Protein AF-A0A4R9C3B0-F1 (afdb_monomer)

Radius of gyration: 26.86 Å; Cα contacts (8 Å, |Δi|>4): 102; chains: 1; bounding box: 70×29×75 Å

Foldseek 3Di:
DPQVLVVLVVVLVVLVVVLVVLVVVLVVADDAAWDWDDDPNDIWIWGWHQDPVVRDIDTHTQDPVRVVNNVRRVVSVVSVVSNVVSVVVSVVSVVVSVVSVPPPPPPDDPVVVVVDDDPDPPVVVVVVVCVVPVVPDDPDDDPPPDDDD

Structure (mmCIF, N/CA/C/O backbone):
data_AF-A0A4R9C3B0-F1
#
_entry.id   AF-A0A4R9C3B0-F1
#
loop_
_atom_site.group_PDB
_atom_site.id
_atom_site.type_symbol
_atom_site.label_atom_id
_atom_site.label_alt_id
_atom_site.label_comp_id
_atom_site.label_asym_id
_atom_site.label_entity_id
_atom_site.label_seq_id
_atom_site.pdbx_PDB_ins_code
_atom_site.Cartn_x
_atom_site.Cartn_y
_atom_site.Cartn_z
_atom_site.occupancy
_atom_site.B_iso_or_equiv
_atom_site.auth_seq_id
_atom_site.auth_comp_id
_atom_site.auth_asym_id
_atom_site.auth_atom_id
_atom_site.pdbx_PDB_model_num
ATOM 1 N N . MET A 1 1 ? 8.653 11.497 -32.006 1.00 42.19 1 MET A N 1
ATOM 2 C CA . MET A 1 1 ? 8.207 10.508 -31.001 1.00 42.19 1 MET A CA 1
ATOM 3 C C . MET A 1 1 ? 8.947 10.805 -29.709 1.00 42.19 1 MET A C 1
ATOM 5 O O . MET A 1 1 ? 10.157 10.621 -29.687 1.00 42.19 1 MET A O 1
ATOM 9 N N . ASN A 1 2 ? 8.269 11.320 -28.677 1.00 49.72 2 ASN A N 1
ATOM 10 C CA . ASN A 1 2 ? 8.872 11.421 -27.343 1.00 49.72 2 ASN A CA 1
ATOM 11 C C . ASN A 1 2 ? 9.352 10.026 -26.942 1.00 49.72 2 ASN A C 1
ATOM 13 O O . ASN A 1 2 ? 8.589 9.064 -27.023 1.00 49.72 2 ASN A O 1
ATOM 17 N N . ASN A 1 3 ? 10.640 9.914 -26.627 1.00 77.19 3 ASN A N 1
ATOM 18 C CA . ASN A 1 3 ? 11.312 8.640 -26.434 1.00 77.19 3 ASN A CA 1
ATOM 19 C C . ASN A 1 3 ? 10.613 7.883 -25.291 1.00 77.19 3 ASN A C 1
ATOM 21 O O . ASN A 1 3 ? 10.537 8.398 -24.178 1.00 77.19 3 ASN A O 1
ATOM 25 N N . ILE A 1 4 ? 10.088 6.682 -25.554 1.00 80.75 4 ILE A N 1
ATOM 26 C CA . ILE A 1 4 ? 9.403 5.832 -24.557 1.00 80.75 4 ILE A CA 1
ATOM 27 C C . ILE A 1 4 ? 10.258 5.693 -23.285 1.00 80.75 4 ILE A C 1
ATOM 29 O O . ILE A 1 4 ? 9.738 5.716 -22.171 1.00 80.75 4 ILE A O 1
ATOM 33 N N . TYR A 1 5 ? 11.583 5.665 -23.439 1.00 81.75 5 TYR A N 1
ATOM 34 C CA . TYR A 1 5 ? 12.538 5.677 -22.334 1.00 81.75 5 TYR A CA 1
ATOM 35 C C . TYR A 1 5 ? 12.410 6.908 -21.416 1.00 81.75 5 TYR A C 1
ATOM 37 O O . TYR A 1 5 ? 12.483 6.794 -20.190 1.00 81.75 5 TYR A O 1
ATOM 45 N N . GLN A 1 6 ? 12.222 8.102 -21.988 1.00 85.44 6 GLN A N 1
ATOM 46 C CA . GLN A 1 6 ? 12.009 9.336 -21.224 1.00 85.44 6 GLN A CA 1
ATOM 47 C C . GLN A 1 6 ? 10.675 9.281 -20.472 1.00 85.44 6 GLN A C 1
ATOM 49 O O . GLN A 1 6 ? 10.650 9.553 -19.274 1.00 85.44 6 GLN A O 1
ATOM 54 N N . GLN A 1 7 ? 9.607 8.817 -21.127 1.00 87.56 7 GLN A N 1
ATOM 55 C CA . GLN A 1 7 ? 8.283 8.681 -20.505 1.00 87.56 7 GLN A CA 1
ATOM 56 C C . GLN A 1 7 ? 8.298 7.710 -19.314 1.00 87.56 7 GLN A C 1
ATOM 58 O O . GLN A 1 7 ? 7.737 8.001 -18.257 1.00 87.56 7 GLN A O 1
ATOM 63 N N . ILE A 1 8 ? 8.983 6.568 -19.444 1.00 89.25 8 ILE A N 1
ATOM 64 C CA . ILE A 1 8 ? 9.121 5.601 -18.346 1.00 89.25 8 ILE A CA 1
ATOM 65 C C . ILE A 1 8 ? 9.918 6.207 -17.183 1.00 89.25 8 ILE A C 1
ATOM 67 O O . ILE A 1 8 ? 9.546 6.027 -16.022 1.00 89.25 8 ILE A O 1
ATOM 71 N N . ASN A 1 9 ? 10.984 6.962 -17.462 1.00 90.75 9 ASN A N 1
ATOM 72 C CA . ASN A 1 9 ? 11.768 7.629 -16.419 1.00 90.75 9 ASN A CA 1
ATOM 73 C C . ASN A 1 9 ? 10.969 8.696 -15.660 1.00 90.75 9 ASN A C 1
ATOM 75 O O . ASN A 1 9 ? 11.051 8.766 -14.430 1.00 90.75 9 ASN A O 1
ATOM 79 N N . GLU A 1 10 ? 10.173 9.498 -16.363 1.00 93.12 10 GLU A N 1
ATOM 80 C CA . GLU A 1 10 ? 9.259 10.466 -15.750 1.00 93.12 10 GLU A CA 1
ATOM 81 C C . GLU A 1 10 ? 8.248 9.767 -14.836 1.00 93.12 10 GLU A C 1
ATOM 83 O O . GLU A 1 10 ? 8.097 10.147 -13.671 1.00 93.12 10 GLU A O 1
ATOM 88 N N . LEU A 1 11 ? 7.633 8.679 -15.311 1.00 93.75 11 LEU A N 1
ATOM 89 C CA . LEU A 1 11 ? 6.696 7.869 -14.531 1.00 93.75 11 LEU A CA 1
ATOM 90 C C . LEU A 1 11 ?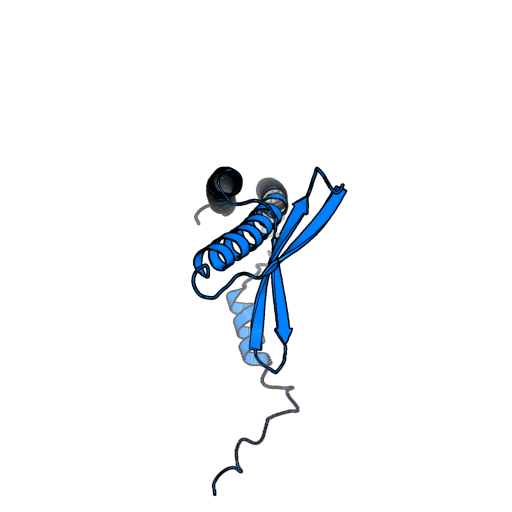 7.351 7.313 -13.254 1.00 93.75 11 LEU A C 1
ATOM 92 O O . LEU A 1 11 ? 6.793 7.426 -12.159 1.00 93.75 11 LEU A O 1
ATOM 96 N N . ILE A 1 12 ? 8.563 6.758 -13.372 1.00 95.12 12 ILE A N 1
ATOM 97 C CA . ILE A 1 12 ? 9.347 6.255 -12.235 1.00 95.12 12 ILE A CA 1
ATOM 98 C C . ILE A 1 12 ? 9.582 7.370 -11.210 1.00 95.12 12 ILE A C 1
ATOM 100 O O . ILE A 1 12 ? 9.439 7.138 -10.006 1.00 95.12 12 ILE A O 1
ATOM 104 N N . ASN A 1 13 ? 9.942 8.574 -11.654 1.00 96.06 13 ASN A N 1
ATOM 105 C CA . ASN A 1 13 ? 10.194 9.705 -10.763 1.00 96.06 13 ASN A CA 1
ATOM 106 C C . ASN A 1 13 ? 8.919 10.156 -10.042 1.00 96.06 13 ASN A C 1
ATOM 108 O O . ASN A 1 13 ? 8.936 10.300 -8.815 1.00 96.06 13 ASN A O 1
ATOM 112 N N . CYS A 1 14 ? 7.800 10.275 -10.756 1.00 95.81 14 CYS A N 1
ATOM 113 C CA . CYS A 1 14 ? 6.492 10.561 -10.167 1.00 95.81 14 CYS A CA 1
ATOM 114 C C . CYS A 1 14 ? 6.124 9.543 -9.079 1.00 95.81 14 CYS A C 1
ATOM 116 O O . CYS A 1 14 ? 5.741 9.920 -7.967 1.00 95.81 14 CYS A O 1
ATOM 118 N N . TYR A 1 15 ? 6.312 8.249 -9.348 1.00 97.25 15 TYR A N 1
ATOM 119 C CA . TYR A 1 15 ? 6.027 7.191 -8.381 1.00 97.25 15 TYR A CA 1
ATOM 120 C C . TYR A 1 15 ? 6.979 7.173 -7.191 1.00 97.25 15 TYR A C 1
ATOM 122 O O . TYR A 1 15 ? 6.526 6.919 -6.077 1.00 97.25 15 TYR A O 1
ATOM 130 N N . LYS A 1 16 ? 8.260 7.510 -7.363 1.00 97.19 16 LYS A N 1
ATOM 131 C CA . LYS A 1 16 ? 9.188 7.687 -6.232 1.00 97.19 16 LYS A CA 1
ATOM 132 C C . LYS A 1 16 ? 8.750 8.827 -5.314 1.00 97.19 16 LYS A C 1
ATOM 134 O O . LYS A 1 16 ? 8.744 8.655 -4.094 1.00 97.19 16 LYS A O 1
ATOM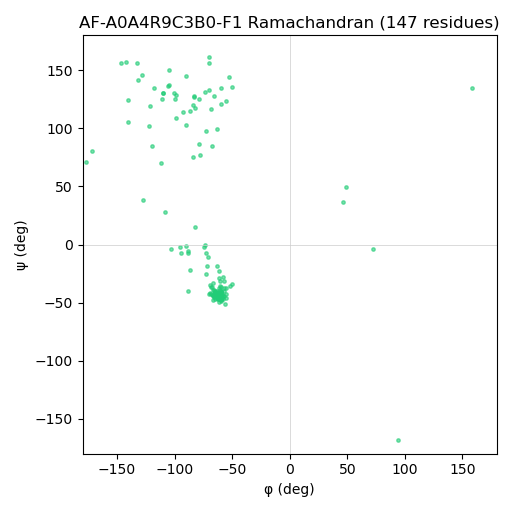 139 N N . ILE A 1 17 ? 8.361 9.970 -5.883 1.00 97.50 17 ILE A N 1
ATOM 140 C CA . ILE A 1 17 ? 7.873 11.127 -5.117 1.00 97.50 17 ILE A CA 1
ATOM 141 C C . ILE A 1 17 ? 6.600 10.750 -4.356 1.00 97.50 17 ILE A C 1
ATOM 143 O O . ILE A 1 17 ? 6.497 11.007 -3.155 1.00 97.50 17 ILE A O 1
ATOM 147 N N . LEU A 1 18 ? 5.648 10.101 -5.033 1.00 96.81 18 LEU A N 1
ATOM 148 C CA . LEU A 1 18 ? 4.418 9.616 -4.414 1.00 96.81 18 LEU A CA 1
ATOM 149 C C . LEU A 1 18 ? 4.710 8.620 -3.284 1.00 96.81 18 LEU A C 1
ATOM 151 O O . LEU A 1 18 ? 4.179 8.770 -2.187 1.00 96.81 18 LEU A O 1
ATOM 155 N N . HIS A 1 19 ? 5.584 7.642 -3.521 1.00 97.12 19 HIS A N 1
ATOM 156 C CA . HIS A 1 19 ? 5.976 6.636 -2.537 1.00 97.12 19 HIS A CA 1
ATOM 157 C C . HIS A 1 19 ? 6.589 7.274 -1.283 1.00 97.12 19 HIS A C 1
ATOM 159 O O . HIS A 1 19 ? 6.189 6.943 -0.167 1.00 97.12 19 HIS A O 1
ATOM 165 N N . LYS A 1 20 ? 7.487 8.255 -1.452 1.00 96.62 20 LYS A N 1
ATOM 166 C CA . LYS A 1 20 ? 8.075 9.014 -0.337 1.00 96.62 20 LYS A CA 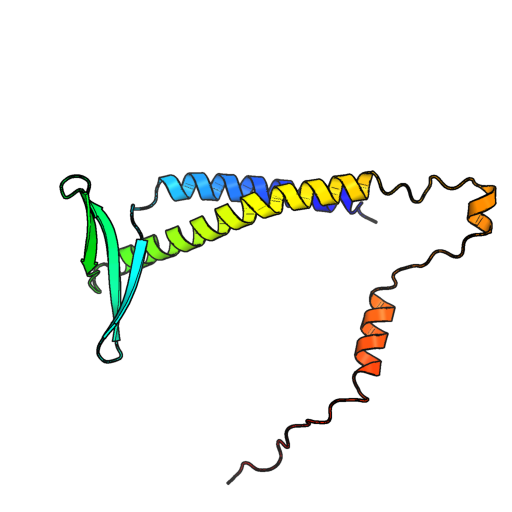1
ATOM 167 C C . LYS A 1 20 ? 7.001 9.739 0.480 1.00 96.62 20 LYS A C 1
ATOM 169 O O . LYS A 1 20 ? 6.954 9.576 1.698 1.00 96.62 20 LYS A O 1
ATOM 174 N N . LYS A 1 21 ? 6.094 10.465 -0.187 1.00 96.44 21 LYS A N 1
ATOM 175 C CA . LYS A 1 21 ? 4.973 11.165 0.468 1.00 96.44 21 LYS A CA 1
ATOM 176 C C . LYS A 1 21 ? 4.061 10.203 1.233 1.00 96.44 21 LYS A C 1
ATOM 178 O O . LYS A 1 21 ? 3.614 10.523 2.331 1.00 96.44 21 LYS A O 1
ATOM 183 N N . LEU A 1 22 ? 3.782 9.025 0.673 1.00 95.38 22 LEU A N 1
ATOM 184 C CA . LEU A 1 22 ? 2.962 8.006 1.329 1.00 95.38 22 LEU A CA 1
ATOM 185 C C . LEU A 1 22 ? 3.633 7.468 2.598 1.00 95.38 22 LEU A C 1
ATOM 187 O O . LEU A 1 22 ? 2.968 7.398 3.627 1.00 95.38 22 LEU A O 1
ATOM 191 N N . ILE A 1 23 ? 4.934 7.163 2.558 1.00 94.69 23 ILE A N 1
ATOM 192 C CA . ILE A 1 23 ? 5.694 6.701 3.733 1.00 94.69 23 ILE A CA 1
ATOM 193 C C . ILE A 1 23 ? 5.724 7.770 4.833 1.00 94.69 23 ILE A C 1
ATOM 195 O O . ILE A 1 23 ? 5.527 7.464 6.009 1.00 94.69 23 ILE A O 1
ATOM 199 N N . GLU A 1 24 ? 5.967 9.032 4.477 1.00 95.00 24 GLU A N 1
ATOM 200 C CA . GLU A 1 24 ? 5.975 10.143 5.438 1.00 95.00 24 GLU A CA 1
ATOM 201 C C . GLU A 1 24 ? 4.604 10.358 6.085 1.00 95.00 24 GLU A C 1
ATOM 203 O O . GLU A 1 24 ? 4.518 10.603 7.290 1.00 95.00 24 GLU A O 1
ATOM 208 N N . ASN A 1 25 ? 3.531 10.232 5.303 1.00 93.19 25 ASN A N 1
ATOM 209 C CA . ASN A 1 25 ? 2.169 10.325 5.813 1.00 93.19 25 ASN A CA 1
ATOM 210 C C . ASN A 1 25 ? 1.817 9.140 6.712 1.00 93.19 25 ASN A C 1
ATOM 212 O O . ASN A 1 25 ? 1.244 9.355 7.778 1.00 93.19 25 ASN A O 1
ATOM 216 N N . GLU A 1 26 ? 2.198 7.916 6.338 1.00 91.38 26 GLU A N 1
ATOM 217 C CA . GLU A 1 26 ? 1.905 6.705 7.108 1.00 91.38 26 GLU A CA 1
ATOM 218 C C . GLU A 1 26 ? 2.453 6.788 8.541 1.00 91.38 26 GLU A C 1
ATOM 220 O O . GLU A 1 26 ? 1.754 6.418 9.488 1.00 91.38 26 GLU A O 1
ATOM 225 N N . LYS A 1 27 ? 3.661 7.347 8.716 1.00 89.94 27 LYS A N 1
ATOM 226 C CA . LYS A 1 27 ? 4.300 7.559 10.030 1.00 89.94 27 LYS A CA 1
ATOM 227 C C . LYS A 1 27 ? 3.466 8.420 10.983 1.00 89.94 27 LYS A C 1
ATOM 229 O O . LYS A 1 27 ? 3.581 8.272 12.194 1.00 89.94 27 LYS A O 1
ATOM 234 N N . LYS A 1 28 ? 2.628 9.312 10.451 1.00 90.75 28 LYS A N 1
ATOM 235 C CA . LYS A 1 28 ? 1.762 10.210 11.233 1.00 90.75 28 LYS A CA 1
ATOM 236 C C . LYS A 1 28 ? 0.406 9.575 11.566 1.00 90.75 28 LYS A C 1
ATOM 238 O O . LYS A 1 28 ? -0.388 10.167 12.294 1.00 90.75 28 LYS A O 1
ATOM 243 N N . MET A 1 29 ? 0.098 8.396 11.019 1.00 90.69 29 MET A N 1
ATOM 244 C CA . MET A 1 29 ? -1.216 7.771 11.161 1.00 90.69 29 MET A CA 1
ATOM 245 C C . MET A 1 29 ? -1.311 6.862 12.383 1.00 90.69 29 MET A C 1
ATOM 247 O O . MET A 1 29 ? -0.402 6.096 12.693 1.00 90.69 29 MET A O 1
ATOM 251 N N . ILE A 1 30 ? -2.499 6.860 12.992 1.00 90.75 30 ILE A N 1
ATOM 252 C CA . ILE A 1 30 ? -2.861 6.054 14.166 1.00 90.75 30 ILE A CA 1
ATOM 253 C C . ILE A 1 30 ? -2.492 4.577 13.963 1.00 90.75 30 ILE A C 1
ATOM 255 O O . ILE A 1 30 ? -2.753 3.994 12.908 1.00 90.75 30 ILE A O 1
ATOM 259 N N . ASP A 1 31 ? -1.900 3.953 14.977 1.00 90.50 31 ASP A N 1
ATOM 260 C CA . ASP A 1 31 ? -1.545 2.535 14.945 1.00 90.50 31 ASP A CA 1
ATOM 261 C C . ASP A 1 31 ? -2.733 1.589 14.987 1.00 90.50 31 ASP A C 1
ATOM 263 O O . ASP A 1 31 ? -3.810 1.931 15.464 1.00 90.50 31 ASP A O 1
ATOM 267 N N . GLY A 1 32 ? -2.516 0.377 14.477 1.00 93.44 32 GLY A N 1
ATOM 268 C CA . GLY A 1 32 ? -3.538 -0.653 14.338 1.00 93.44 32 GLY A CA 1
ATOM 269 C C . GLY A 1 32 ? -4.215 -0.678 12.968 1.00 93.44 32 GLY A C 1
ATOM 270 O O . GLY A 1 32 ? -3.752 -0.074 11.998 1.00 93.44 32 GLY A O 1
ATOM 271 N N . THR A 1 33 ? -5.309 -1.428 12.890 1.00 95.12 33 THR A N 1
ATOM 272 C CA . THR A 1 33 ? -6.084 -1.682 11.674 1.00 95.12 33 THR A CA 1
ATOM 273 C C . THR A 1 33 ? -7.577 -1.497 11.926 1.00 95.12 33 THR A C 1
ATOM 275 O O . THR A 1 33 ? -8.066 -1.573 13.060 1.00 95.12 33 THR A O 1
ATOM 278 N N . LEU A 1 34 ? -8.314 -1.218 10.851 1.00 96.56 34 LEU A N 1
ATOM 279 C CA . LEU A 1 34 ? -9.769 -1.239 10.869 1.00 96.56 34 LEU A CA 1
ATOM 280 C C . LEU A 1 34 ? -10.245 -2.679 10.674 1.00 96.56 34 LEU A C 1
ATOM 282 O O . LEU A 1 34 ? -9.897 -3.318 9.685 1.00 96.56 34 LEU A O 1
ATOM 286 N N . VAL A 1 35 ? -11.089 -3.156 11.580 1.00 96.19 35 VAL A N 1
ATOM 287 C CA . VAL A 1 35 ? -11.842 -4.398 11.415 1.00 96.19 35 VAL A CA 1
ATOM 288 C C . VAL A 1 35 ? -13.306 -4.041 11.219 1.00 96.19 35 VAL A C 1
ATOM 290 O O . VAL A 1 35 ? -13.875 -3.259 11.983 1.00 96.19 35 VAL A O 1
ATOM 293 N N . ILE A 1 36 ? -13.917 -4.619 10.192 1.00 94.44 36 ILE A N 1
ATOM 294 C CA . ILE A 1 36 ? -15.335 -4.451 9.885 1.00 94.44 36 ILE A CA 1
ATOM 295 C C . ILE A 1 36 ? -16.021 -5.780 10.177 1.00 94.44 36 ILE A C 1
ATOM 297 O O . ILE A 1 36 ? -15.561 -6.828 9.733 1.00 94.44 36 ILE A O 1
ATOM 301 N N . SER A 1 37 ? -17.112 -5.741 10.932 1.00 93.25 37 SER A N 1
ATOM 302 C CA . SER A 1 37 ? -17.959 -6.904 11.193 1.00 93.25 37 SER A CA 1
ATOM 303 C C . SER A 1 37 ? -19.411 -6.560 10.887 1.00 93.25 37 SER A C 1
ATOM 305 O O . SER A 1 37 ? -19.838 -5.421 11.085 1.00 93.25 37 SER A O 1
ATOM 307 N N . LYS A 1 38 ? -20.174 -7.533 10.393 1.00 93.50 38 LYS A N 1
ATOM 308 C CA . LYS A 1 38 ? -21.617 -7.407 10.183 1.00 93.50 38 LYS A CA 1
ATOM 309 C C . LYS A 1 38 ? -22.338 -8.096 11.336 1.00 93.50 38 LYS A C 1
ATOM 311 O O . LYS A 1 38 ? -22.034 -9.235 11.664 1.00 93.50 38 LYS A O 1
ATOM 316 N N . CYS A 1 39 ? -23.297 -7.411 11.945 1.00 89.88 39 CYS A N 1
ATOM 317 C CA . CYS A 1 39 ? -24.158 -7.979 12.977 1.00 89.88 39 CYS A CA 1
ATOM 318 C C . CYS A 1 39 ? -25.580 -7.459 12.765 1.00 89.88 39 CYS A C 1
ATOM 320 O O . CYS A 1 39 ? -25.780 -6.244 12.687 1.00 89.88 39 CYS A O 1
ATOM 322 N N . ASN A 1 40 ? -26.545 -8.374 12.633 1.00 90.50 40 ASN A N 1
ATOM 323 C CA . ASN A 1 40 ? -27.959 -8.085 12.361 1.00 90.50 40 ASN A CA 1
ATOM 324 C C . ASN A 1 40 ? -28.139 -7.101 11.189 1.00 90.50 40 ASN A C 1
ATOM 326 O O . ASN A 1 40 ? -28.772 -6.056 11.326 1.00 90.50 40 ASN A O 1
ATOM 330 N N . GLY A 1 41 ? -27.464 -7.372 10.066 1.00 90.44 41 GLY A N 1
ATOM 331 C CA . GLY A 1 41 ? -27.508 -6.533 8.860 1.00 90.44 41 GLY A CA 1
ATOM 332 C C . GLY A 1 41 ? -26.760 -5.194 8.949 1.00 90.44 41 GLY A C 1
ATOM 333 O O . GLY A 1 41 ? -26.662 -4.487 7.951 1.00 90.44 41 GLY A O 1
ATOM 334 N N . LYS A 1 42 ? -26.187 -4.831 10.104 1.00 89.56 42 LYS A N 1
ATOM 335 C CA . LYS A 1 42 ? -25.493 -3.549 10.305 1.00 89.56 42 LYS A CA 1
ATOM 336 C C . LYS A 1 42 ? -23.980 -3.732 10.353 1.00 89.56 42 LYS A C 1
ATOM 338 O O . LYS A 1 42 ? -23.468 -4.612 11.046 1.00 89.56 42 LYS A O 1
ATOM 343 N N . CYS A 1 43 ? -23.255 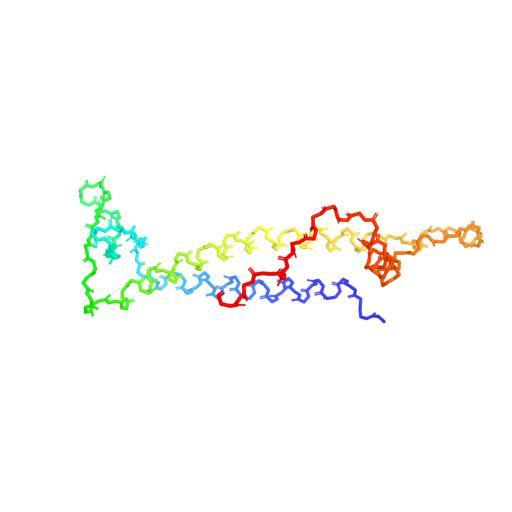-2.850 9.667 1.00 91.31 43 CYS A N 1
ATOM 344 C CA . CYS A 1 43 ? -21.799 -2.777 9.764 1.00 91.31 43 CYS A CA 1
ATOM 345 C C . CYS A 1 43 ? -21.372 -2.160 11.104 1.00 91.31 43 CYS A C 1
ATOM 347 O O . CYS A 1 43 ? -21.845 -1.096 11.510 1.00 91.31 43 CYS A O 1
ATOM 349 N N . ARG A 1 44 ? -20.437 -2.826 11.777 1.00 93.62 44 ARG A N 1
ATOM 350 C CA . ARG A 1 44 ? -19.763 -2.380 12.994 1.00 93.62 44 ARG A CA 1
ATOM 351 C C . ARG A 1 44 ? -18.274 -2.250 12.714 1.00 93.62 44 ARG A C 1
ATOM 353 O O . ARG A 1 44 ? -17.661 -3.136 12.122 1.00 93.62 44 ARG A O 1
ATOM 360 N N . TYR A 1 45 ? -17.706 -1.144 13.172 1.00 96.25 45 TYR A N 1
ATOM 361 C CA . TYR A 1 45 ? -16.298 -0.823 12.994 1.00 96.25 45 TYR A CA 1
ATOM 362 C C . TYR A 1 45 ? -15.551 -1.038 14.301 1.00 96.25 45 TYR A C 1
ATOM 364 O O . TYR A 1 45 ? -16.025 -0.648 15.368 1.00 96.25 45 TYR A O 1
ATOM 372 N N . TYR A 1 46 ? -14.370 -1.632 14.217 1.00 96.94 46 TYR A N 1
ATOM 373 C CA . TYR A 1 46 ? -13.502 -1.896 15.352 1.00 96.94 46 TYR A CA 1
ATOM 374 C C . TYR A 1 46 ? -12.085 -1.443 15.025 1.00 96.94 46 TYR A C 1
ATOM 376 O O . TYR A 1 46 ? -11.597 -1.609 13.910 1.00 96.94 46 TYR A O 1
ATOM 384 N N . HIS A 1 47 ? -11.413 -0.876 16.016 1.00 97.19 47 HIS A N 1
ATOM 385 C CA . HIS A 1 47 ? -9.989 -0.599 15.976 1.00 97.19 47 HIS A CA 1
ATOM 386 C C . HIS A 1 47 ? -9.261 -1.793 16.582 1.00 97.19 47 HIS A C 1
ATOM 388 O O . HIS A 1 47 ? -9.429 -2.062 17.771 1.00 97.19 47 HIS A O 1
ATOM 394 N N . GLN A 1 48 ? -8.485 -2.504 15.770 1.00 96.69 48 GLN A N 1
ATOM 395 C CA . GLN A 1 48 ? -7.632 -3.591 16.231 1.00 96.69 48 GLN A CA 1
ATOM 396 C C . GLN A 1 48 ? -6.198 -3.093 16.400 1.00 96.69 48 GLN A C 1
ATOM 398 O O . GLN A 1 48 ? -5.642 -2.499 15.480 1.00 96.69 48 GLN A O 1
ATOM 403 N N . TYR A 1 49 ? -5.584 -3.331 17.553 1.00 95.31 49 TYR A N 1
ATOM 404 C CA . TYR A 1 49 ? -4.196 -2.952 17.823 1.00 95.31 49 TYR A CA 1
ATOM 405 C C . TYR A 1 49 ? -3.527 -3.975 18.740 1.00 95.31 49 TYR A C 1
ATOM 407 O O . TYR A 1 49 ? -4.196 -4.707 19.470 1.00 95.31 49 TYR A O 1
ATOM 415 N N . TYR A 1 50 ? -2.200 -4.050 18.675 1.00 94.81 50 TYR A N 1
ATOM 416 C CA . TYR A 1 50 ? -1.423 -4.912 19.557 1.00 94.81 50 TYR A CA 1
ATOM 417 C C . TYR A 1 50 ? -1.204 -4.205 20.895 1.00 94.81 50 TYR A C 1
ATOM 419 O O . TYR A 1 50 ? -0.581 -3.142 20.938 1.00 94.81 50 TYR A O 1
ATOM 427 N N . ASN A 1 51 ? -1.722 -4.777 21.979 1.00 93.81 51 ASN A N 1
ATOM 428 C CA . ASN A 1 51 ? -1.465 -4.285 23.323 1.00 93.81 51 ASN A CA 1
ATOM 429 C C . ASN A 1 51 ? -0.167 -4.913 23.848 1.00 93.81 51 ASN A C 1
ATOM 431 O O . ASN A 1 51 ? -0.093 -6.126 24.049 1.00 93.81 51 ASN A O 1
ATOM 435 N N . LYS A 1 52 ? 0.852 -4.075 24.081 1.00 92.44 52 LYS A N 1
ATOM 436 C CA . LYS A 1 52 ? 2.162 -4.516 24.580 1.00 92.44 52 LYS A CA 1
ATOM 437 C C . LYS A 1 52 ? 2.108 -5.056 26.012 1.00 92.44 52 LYS A C 1
ATOM 439 O O . LYS A 1 52 ? 2.844 -5.989 26.307 1.00 92.44 52 LYS A O 1
ATOM 444 N N . PHE A 1 53 ? 1.229 -4.521 26.861 1.00 91.69 53 PHE A N 1
ATOM 445 C CA . PHE A 1 53 ? 1.076 -4.966 28.250 1.00 91.69 53 PHE A CA 1
ATOM 446 C C . PHE A 1 53 ? 0.521 -6.391 28.310 1.00 91.69 53 PHE A C 1
ATOM 448 O O . PHE A 1 53 ? 1.095 -7.263 28.950 1.00 91.69 53 PHE A O 1
ATOM 455 N N . ASN A 1 54 ? -0.542 -6.647 27.544 1.00 92.31 54 ASN A N 1
ATOM 456 C CA . ASN A 1 54 ? -1.227 -7.941 27.529 1.00 92.31 54 ASN A CA 1
ATOM 457 C C . ASN A 1 54 ? -0.658 -8.925 26.489 1.00 92.31 54 ASN A C 1
ATOM 459 O O . ASN A 1 54 ? -1.167 -10.037 26.370 1.00 92.31 54 ASN A O 1
ATOM 463 N N . LYS A 1 55 ? 0.358 -8.517 25.708 1.00 93.81 55 LYS A N 1
ATOM 464 C CA . LYS A 1 55 ? 0.974 -9.260 24.586 1.00 93.81 55 LYS A CA 1
ATOM 465 C C . LYS A 1 55 ? -0.040 -9.886 23.612 1.00 93.81 55 LYS A C 1
ATOM 467 O O . LYS A 1 55 ? 0.153 -10.994 23.115 1.00 93.81 55 LYS A O 1
ATOM 472 N N . ARG A 1 56 ? -1.158 -9.200 23.355 1.00 95.31 56 ARG A N 1
ATOM 473 C CA . ARG A 1 56 ? -2.288 -9.716 22.559 1.00 95.31 56 ARG A CA 1
ATOM 474 C C . ARG A 1 56 ? -2.895 -8.624 21.687 1.00 95.31 56 ARG A C 1
ATOM 476 O O . ARG A 1 56 ? -2.783 -7.435 21.981 1.00 95.31 56 ARG A O 1
ATOM 483 N N . PHE A 1 57 ? -3.572 -9.033 20.616 1.00 94.19 57 PHE A N 1
ATOM 484 C CA . PHE A 1 57 ? -4.386 -8.117 19.822 1.00 94.19 57 PHE A CA 1
ATOM 485 C C . PHE A 1 57 ? -5.720 -7.852 20.510 1.00 94.19 57 PHE A C 1
ATOM 487 O O . PHE A 1 57 ? -6.489 -8.773 20.773 1.00 94.19 57 PHE A O 1
ATOM 494 N N . GLU A 1 58 ? -6.020 -6.580 20.726 1.00 95.19 58 GLU A N 1
ATOM 495 C CA . GLU A 1 58 ? -7.301 -6.125 21.251 1.00 95.19 58 GLU A CA 1
ATOM 496 C C . GLU A 1 58 ? -8.135 -5.505 20.135 1.00 95.19 58 GLU A C 1
ATOM 498 O O . GLU A 1 58 ? -7.600 -4.940 19.179 1.00 95.19 58 GLU A O 1
ATOM 503 N N . LYS A 1 59 ? -9.462 -5.608 20.257 1.00 95.25 59 LYS A N 1
ATOM 504 C CA . LYS A 1 59 ? -10.424 -4.985 19.344 1.00 95.25 59 LYS A CA 1
ATOM 505 C C . LYS A 1 59 ? -11.330 -4.057 20.136 1.00 95.25 59 LYS A C 1
ATOM 507 O O . LYS A 1 59 ? -12.075 -4.502 21.002 1.00 95.25 59 LYS A O 1
ATOM 512 N N . LYS A 1 60 ? -11.317 -2.770 19.799 1.00 95.31 60 LYS A N 1
ATOM 513 C CA . LYS A 1 60 ? -12.170 -1.763 20.434 1.00 95.31 60 LYS A CA 1
ATOM 514 C C . LYS A 1 60 ? -13.227 -1.266 19.465 1.00 95.31 60 LYS A C 1
ATOM 516 O O . LYS A 1 60 ? -12.894 -0.784 18.386 1.00 95.31 60 LYS A O 1
ATOM 521 N N . TYR A 1 61 ? -14.497 -1.354 19.854 1.00 96.06 61 TYR A N 1
ATOM 522 C CA . TYR A 1 61 ? -15.597 -0.840 19.040 1.00 96.06 61 TYR A CA 1
ATOM 523 C C . TYR A 1 61 ? -15.448 0.670 18.791 1.00 96.06 61 TYR A C 1
ATOM 525 O O . TYR A 1 61 ? -15.156 1.448 19.704 1.00 96.06 61 TYR A O 1
ATOM 533 N N . ILE A 1 62 ? -15.649 1.083 17.541 1.00 95.50 62 ILE A N 1
ATOM 534 C CA . ILE A 1 62 ? -15.658 2.480 17.116 1.00 95.50 62 ILE A CA 1
ATOM 535 C C . ILE A 1 62 ? -17.116 2.919 17.025 1.00 95.50 62 ILE A C 1
ATOM 537 O O . ILE A 1 62 ? -17.858 2.518 16.128 1.00 95.50 62 ILE A O 1
ATOM 541 N N . ASN A 1 63 ? -17.520 3.766 17.967 1.00 92.50 63 ASN A N 1
ATOM 542 C CA . ASN A 1 63 ? -18.856 4.345 17.969 1.00 92.50 63 ASN A CA 1
ATOM 543 C C . ASN A 1 63 ? -19.040 5.360 16.823 1.00 92.50 63 ASN A C 1
ATOM 545 O O . ASN A 1 63 ? -18.075 5.901 16.280 1.00 92.50 63 ASN A O 1
ATOM 549 N N . LYS A 1 64 ? -20.301 5.668 16.489 1.00 89.06 64 LYS A N 1
ATOM 550 C CA . LYS A 1 64 ? -20.646 6.619 15.413 1.00 89.06 64 LYS A CA 1
ATOM 551 C C . LYS A 1 64 ? -19.995 7.998 15.593 1.00 89.06 64 LYS A C 1
ATOM 553 O O . LYS A 1 64 ? -19.523 8.576 14.622 1.00 89.06 64 LYS A O 1
ATOM 558 N N . LYS A 1 65 ? -19.891 8.486 16.837 1.00 91.81 65 LYS A N 1
ATOM 559 C CA . LYS A 1 65 ? -19.242 9.771 17.168 1.00 91.81 65 LYS A CA 1
ATOM 560 C C . LYS A 1 65 ? -17.752 9.808 16.785 1.00 91.81 65 LYS A C 1
ATOM 562 O O . LYS A 1 65 ? -17.203 10.880 16.576 1.00 91.81 65 LYS A O 1
ATOM 567 N N . LYS A 1 66 ? -17.092 8.649 16.663 1.00 92.19 66 LYS A N 1
ATOM 568 C CA . LYS A 1 66 ? -15.670 8.509 16.304 1.00 92.19 66 LYS A CA 1
ATOM 569 C C . LYS A 1 66 ? -15.467 7.967 14.886 1.00 92.19 66 LYS A C 1
ATOM 571 O O . LYS A 1 66 ? -14.435 7.358 14.611 1.00 92.19 66 LYS A O 1
ATOM 576 N N . ILE A 1 67 ? -16.403 8.205 13.964 1.00 91.81 67 ILE A N 1
ATOM 577 C CA . ILE A 1 67 ? -16.306 7.707 12.581 1.00 91.81 67 ILE A CA 1
ATOM 578 C C . ILE A 1 67 ? -15.031 8.170 11.855 1.00 91.81 67 ILE A C 1
ATOM 580 O O . ILE A 1 67 ? -14.453 7.411 11.080 1.00 91.81 67 ILE A O 1
ATOM 584 N N . ASN A 1 68 ? -14.517 9.362 12.175 1.00 92.88 68 ASN A N 1
ATOM 585 C CA . ASN A 1 68 ? -13.246 9.853 11.632 1.00 92.88 68 ASN A CA 1
ATOM 586 C C . ASN A 1 68 ? -12.065 8.937 11.992 1.00 92.88 68 ASN A C 1
ATOM 588 O O . ASN A 1 68 ? -11.165 8.746 11.180 1.00 92.88 68 ASN A O 1
ATOM 592 N N . LYS A 1 69 ? -12.102 8.272 13.156 1.00 93.62 69 LYS A N 1
ATOM 593 C CA . LYS A 1 69 ? -11.100 7.262 13.518 1.00 93.62 69 LYS A CA 1
ATOM 594 C C . LYS A 1 69 ? -11.144 6.064 12.568 1.00 93.62 69 LYS A C 1
ATOM 596 O O . LYS A 1 69 ? -10.094 5.582 12.156 1.00 93.62 69 LYS A O 1
ATOM 601 N N . ALA A 1 70 ? -12.341 5.604 12.198 1.00 93.31 70 ALA A N 1
ATOM 602 C CA . ALA A 1 70 ? -12.495 4.518 11.232 1.00 93.31 70 ALA A CA 1
ATOM 603 C C . ALA A 1 70 ? -11.976 4.925 9.844 1.00 93.31 70 ALA A C 1
ATOM 605 O O . ALA A 1 70 ? -11.238 4.157 9.232 1.00 93.31 70 ALA A O 1
ATOM 606 N N . ARG A 1 71 ? -12.277 6.151 9.391 1.00 94.12 71 ARG A N 1
ATOM 607 C CA . ARG A 1 71 ? -11.743 6.707 8.134 1.00 94.12 71 ARG A CA 1
ATOM 608 C C . ARG A 1 71 ? -10.216 6.742 8.130 1.00 94.12 71 ARG A C 1
ATOM 610 O O . ARG A 1 71 ? -9.610 6.260 7.182 1.00 94.12 71 ARG A O 1
ATOM 617 N N . ASN A 1 72 ? -9.596 7.218 9.209 1.00 94.00 72 ASN A N 1
ATOM 618 C CA . ASN A 1 72 ? -8.136 7.274 9.320 1.00 94.00 72 ASN A CA 1
ATOM 619 C C . ASN A 1 72 ? -7.496 5.877 9.262 1.00 94.00 72 ASN A C 1
ATOM 621 O O . ASN A 1 72 ? -6.495 5.686 8.575 1.00 94.00 72 ASN A O 1
ATOM 625 N N . LEU A 1 73 ? -8.084 4.886 9.940 1.00 94.81 73 LEU A N 1
ATOM 626 C CA . LEU A 1 73 ? -7.601 3.501 9.897 1.00 94.81 73 LEU A CA 1
ATOM 627 C C . LEU A 1 73 ? -7.780 2.865 8.507 1.00 94.81 73 LEU A C 1
ATOM 629 O O . LEU A 1 73 ? -6.885 2.159 8.039 1.00 94.81 73 LEU A O 1
ATOM 633 N N . ALA A 1 74 ? -8.900 3.132 7.828 1.00 94.50 74 ALA A N 1
ATOM 634 C CA . ALA A 1 74 ? -9.125 2.692 6.450 1.00 94.50 74 ALA A CA 1
ATOM 635 C C . ALA A 1 74 ? -8.107 3.323 5.490 1.00 94.50 74 ALA A C 1
ATOM 637 O O . ALA A 1 74 ? -7.474 2.618 4.704 1.00 94.50 74 ALA A O 1
ATOM 638 N N . GLN A 1 75 ? -7.884 4.632 5.617 1.00 93.81 75 GLN A N 1
ATOM 639 C CA . GLN A 1 75 ? -6.906 5.367 4.825 1.00 93.81 75 GLN A CA 1
ATOM 640 C C . GLN A 1 75 ? -5.491 4.813 5.032 1.00 93.81 75 GLN A C 1
ATOM 642 O O . GLN A 1 75 ? -4.766 4.630 4.057 1.00 93.81 75 GLN A O 1
ATOM 647 N N . LYS A 1 76 ? -5.112 4.464 6.270 1.00 93.69 76 LYS A N 1
ATOM 648 C CA . LYS A 1 76 ? -3.820 3.820 6.561 1.00 93.69 76 LYS A CA 1
ATOM 649 C C . LYS A 1 76 ? -3.681 2.483 5.839 1.00 93.69 76 LYS A C 1
ATOM 651 O O . LYS A 1 76 ? -2.651 2.217 5.226 1.00 93.69 76 LYS A O 1
ATOM 656 N N . SER A 1 77 ? -4.717 1.644 5.875 1.00 92.38 77 SER A N 1
ATOM 657 C CA . SER A 1 77 ? -4.709 0.357 5.168 1.00 92.38 77 SER A CA 1
ATOM 658 C C . SER A 1 77 ? -4.583 0.5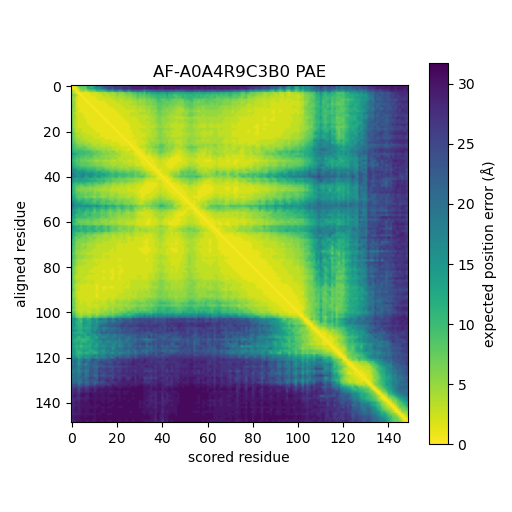32 3.652 1.00 92.38 77 SER A C 1
ATOM 660 O O . SER A 1 77 ? -3.810 -0.190 3.021 1.00 92.38 77 SER A O 1
ATOM 662 N N . TYR A 1 78 ? -5.288 1.508 3.081 1.00 94.56 78 TYR A N 1
ATOM 663 C CA . TYR A 1 78 ? -5.180 1.859 1.668 1.00 94.56 78 TYR A CA 1
ATOM 664 C C . TYR A 1 78 ? -3.764 2.324 1.297 1.00 94.56 78 TYR A C 1
ATOM 666 O O . TYR A 1 78 ? -3.166 1.792 0.361 1.00 94.56 78 TYR A O 1
ATOM 674 N N . GLN A 1 79 ? -3.188 3.253 2.066 1.00 94.44 79 GLN A N 1
ATOM 675 C CA . GLN A 1 79 ? -1.836 3.760 1.827 1.00 94.44 79 GLN A CA 1
ATOM 676 C C . GLN A 1 79 ? -0.780 2.658 1.937 1.00 94.44 79 GLN A C 1
ATOM 678 O O . GLN A 1 79 ? 0.063 2.556 1.053 1.00 94.44 79 GLN A O 1
ATOM 683 N N . LYS A 1 80 ? -0.869 1.770 2.936 1.00 93.81 80 LYS A N 1
ATOM 684 C CA . LYS A 1 80 ? 0.012 0.593 3.047 1.00 93.81 80 LYS A CA 1
ATOM 685 C C . LYS A 1 80 ? -0.020 -0.281 1.796 1.00 93.81 80 LYS A C 1
ATOM 687 O O . LYS A 1 80 ? 1.023 -0.738 1.330 1.00 93.81 80 LYS A O 1
ATOM 692 N N . LYS A 1 81 ? -1.212 -0.509 1.235 1.00 95.00 81 LYS A N 1
ATOM 693 C CA . LYS A 1 81 ? -1.367 -1.280 -0.005 1.00 95.00 81 LYS A CA 1
ATOM 694 C C . LYS A 1 81 ? -0.712 -0.564 -1.186 1.00 95.00 81 LYS A C 1
ATOM 696 O O . LYS A 1 81 ? 0.001 -1.204 -1.951 1.00 95.00 81 LYS A O 1
ATOM 701 N N . LEU A 1 82 ? -0.903 0.750 -1.308 1.00 95.88 82 LEU A N 1
ATOM 702 C CA . LEU A 1 82 ? -0.240 1.546 -2.343 1.00 95.88 82 LEU A CA 1
ATOM 703 C C . LEU A 1 82 ? 1.283 1.529 -2.207 1.00 95.88 82 LEU A C 1
ATOM 705 O O . LEU A 1 82 ? 1.962 1.326 -3.205 1.00 95.88 82 LEU A O 1
ATOM 709 N N . ILE A 1 83 ? 1.815 1.691 -0.994 1.00 96.31 83 ILE A N 1
ATOM 710 C CA . ILE A 1 83 ? 3.257 1.624 -0.719 1.00 96.31 83 ILE A CA 1
ATOM 711 C C . ILE A 1 83 ? 3.813 0.285 -1.203 1.00 96.31 83 ILE A C 1
ATOM 713 O O . ILE A 1 83 ? 4.741 0.272 -2.005 1.00 96.31 83 ILE A O 1
ATOM 717 N N . LYS A 1 84 ? 3.183 -0.832 -0.813 1.00 96.00 84 LYS A N 1
ATOM 718 C CA . LYS A 1 84 ? 3.579 -2.177 -1.260 1.00 96.00 84 LYS A CA 1
ATOM 719 C C . LYS A 1 84 ? 3.505 -2.343 -2.782 1.00 96.00 84 LYS A C 1
ATOM 721 O O . LYS A 1 84 ? 4.366 -2.971 -3.390 1.00 96.00 84 LYS A O 1
ATOM 726 N N . ASN A 1 85 ? 2.472 -1.802 -3.419 1.00 95.81 85 ASN A N 1
ATOM 727 C CA . ASN A 1 85 ? 2.345 -1.884 -4.871 1.00 95.81 85 ASN A CA 1
ATOM 728 C C . ASN A 1 85 ? 3.450 -1.080 -5.569 1.00 95.81 85 ASN A C 1
ATOM 730 O O . ASN A 1 85 ? 4.066 -1.577 -6.506 1.00 95.81 85 ASN A O 1
ATOM 734 N N . LEU A 1 86 ? 3.739 0.132 -5.094 1.00 96.25 86 LEU A N 1
ATOM 735 C CA . LEU A 1 86 ? 4.786 0.989 -5.649 1.00 96.25 86 LEU A CA 1
ATOM 736 C C . LEU A 1 86 ? 6.189 0.419 -5.404 1.00 96.25 86 LEU A C 1
ATOM 738 O O . LEU A 1 86 ? 7.027 0.499 -6.301 1.00 96.25 86 LEU A O 1
ATOM 742 N N . SER A 1 87 ? 6.439 -0.205 -4.247 1.00 95.00 87 SER A N 1
ATOM 743 C CA . SER A 1 87 ? 7.718 -0.867 -3.959 1.00 95.00 87 SER A CA 1
ATOM 744 C C . SER A 1 87 ? 8.015 -2.009 -4.928 1.00 95.00 87 SER A C 1
ATOM 746 O O . SER A 1 87 ? 9.179 -2.272 -5.207 1.00 95.00 87 SER A O 1
ATOM 748 N N . ASN A 1 88 ? 6.975 -2.648 -5.471 1.00 95.19 88 ASN A N 1
ATOM 749 C CA . ASN A 1 88 ? 7.103 -3.705 -6.473 1.00 95.19 88 ASN A CA 1
ATOM 750 C C . ASN A 1 88 ? 7.135 -3.146 -7.904 1.00 95.19 88 ASN A C 1
ATOM 75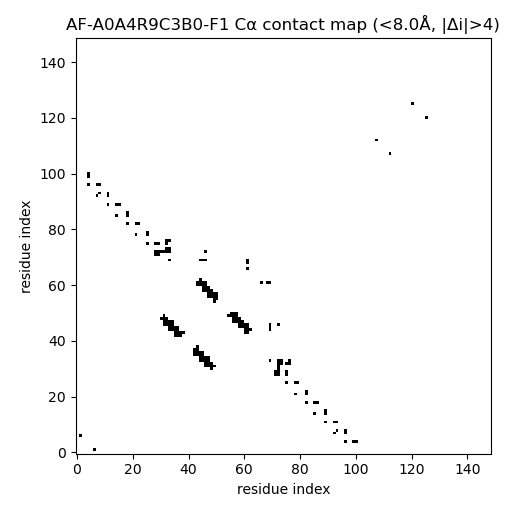2 O O . ASN A 1 88 ? 7.912 -3.608 -8.735 1.00 95.19 88 ASN A O 1
ATOM 756 N N . LEU A 1 89 ? 6.313 -2.134 -8.195 1.00 94.88 89 LEU A N 1
ATOM 757 C CA . LEU A 1 89 ? 6.172 -1.558 -9.533 1.00 94.88 89 LEU A CA 1
ATOM 758 C C . LEU A 1 89 ? 7.415 -0.780 -9.978 1.00 94.88 89 LEU A C 1
ATOM 760 O O . LEU A 1 89 ? 7.822 -0.886 -11.129 1.00 94.88 89 LEU A O 1
ATOM 764 N N . ILE A 1 90 ? 8.029 0.002 -9.085 1.00 95.50 90 ILE A N 1
ATOM 765 C CA . ILE A 1 90 ? 9.191 0.833 -9.434 1.00 95.50 90 ILE A CA 1
ATOM 766 C C . ILE A 1 90 ? 10.373 -0.019 -9.943 1.00 95.50 90 ILE A C 1
ATOM 768 O O . ILE A 1 90 ? 10.928 0.334 -10.984 1.00 95.50 90 ILE A O 1
ATOM 772 N N . PRO A 1 91 ? 10.780 -1.118 -9.273 1.00 95.81 91 PRO A N 1
ATOM 773 C CA . PRO A 1 91 ? 11.789 -2.034 -9.806 1.00 95.81 91 PRO A CA 1
ATOM 774 C C . PRO A 1 91 ? 11.421 -2.614 -11.172 1.00 95.81 91 PRO A C 1
ATOM 776 O O . PRO A 1 91 ? 12.258 -2.595 -12.067 1.00 95.81 91 PRO A O 1
ATOM 779 N N . LEU A 1 92 ? 10.171 -3.052 -11.359 1.00 94.38 92 LEU A N 1
ATOM 780 C CA . LEU A 1 92 ? 9.709 -3.603 -12.638 1.00 94.38 92 LEU A CA 1
ATOM 781 C C . LEU A 1 92 ? 9.829 -2.580 -13.771 1.00 94.38 92 LEU A C 1
ATOM 783 O O . LEU A 1 92 ? 10.380 -2.890 -14.822 1.00 94.38 92 LEU A O 1
ATOM 787 N N . LEU A 1 93 ? 9.392 -1.340 -13.537 1.00 93.06 93 LEU A N 1
ATOM 788 C CA . LEU A 1 93 ? 9.520 -0.260 -14.516 1.00 93.06 93 LEU A CA 1
ATOM 789 C C . LEU A 1 93 ? 10.981 0.023 -14.870 1.00 93.06 93 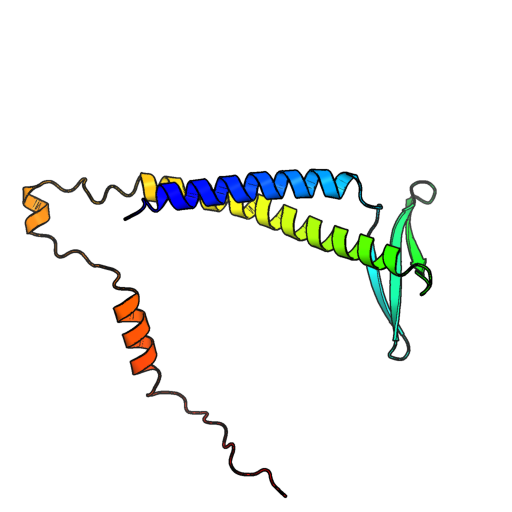LEU A C 1
ATOM 791 O O . LEU A 1 93 ? 11.282 0.245 -16.038 1.00 93.06 93 LEU A O 1
ATOM 795 N N . LYS A 1 94 ? 11.896 -0.016 -13.892 1.00 92.75 94 LYS A N 1
ATOM 796 C CA . LYS A 1 94 ? 13.335 0.123 -14.160 1.00 92.75 94 LYS A CA 1
ATOM 797 C C . LYS A 1 94 ? 13.849 -1.010 -15.042 1.00 92.75 94 LYS A C 1
ATOM 799 O O . LYS A 1 94 ? 14.531 -0.734 -16.020 1.00 92.75 94 LYS A O 1
ATOM 804 N N . SER A 1 95 ? 13.496 -2.257 -14.733 1.00 92.12 95 SER A N 1
ATOM 805 C CA . SER A 1 95 ? 13.885 -3.418 -15.539 1.00 92.12 95 SER A CA 1
ATOM 806 C C . SER A 1 95 ? 13.365 -3.313 -16.973 1.00 92.12 95 SER A C 1
ATOM 808 O O . SER A 1 95 ? 14.133 -3.499 -17.912 1.00 92.12 95 SER A O 1
ATOM 810 N N . CYS A 1 96 ? 12.096 -2.939 -17.160 1.00 88.81 96 CYS A N 1
ATOM 811 C CA . CYS A 1 96 ? 11.536 -2.681 -18.487 1.00 88.81 96 CYS A CA 1
ATOM 812 C C . CYS A 1 96 ? 12.287 -1.562 -19.217 1.00 88.81 96 CYS A C 1
ATOM 814 O O . CYS A 1 96 ? 12.561 -1.690 -20.408 1.00 88.81 96 CYS A O 1
ATOM 816 N N . ASN A 1 97 ? 12.647 -0.486 -18.514 1.00 88.88 97 ASN A N 1
ATOM 817 C CA . ASN A 1 97 ? 13.351 0.637 -19.121 1.00 88.88 97 ASN A CA 1
ATOM 818 C C . ASN A 1 97 ? 14.758 0.259 -19.602 1.00 88.88 97 ASN A C 1
ATOM 820 O O . ASN A 1 97 ? 15.165 0.679 -20.681 1.00 88.88 97 ASN A O 1
ATOM 824 N N . GLU A 1 98 ? 15.483 -0.561 -18.835 1.00 87.06 98 GLU A N 1
ATOM 825 C CA . GLU A 1 98 ? 16.793 -1.084 -19.243 1.00 87.06 98 GLU A CA 1
ATOM 826 C C . GLU A 1 98 ? 16.677 -2.007 -20.460 1.00 87.06 98 GLU A C 1
ATOM 828 O O . GLU A 1 98 ? 17.470 -1.893 -21.392 1.00 87.06 98 GLU A O 1
ATOM 833 N N . ILE A 1 99 ? 15.656 -2.870 -20.510 1.00 86.44 99 ILE A N 1
ATOM 834 C CA . ILE A 1 99 ? 15.389 -3.702 -21.693 1.00 86.44 99 ILE A CA 1
ATOM 835 C C . ILE A 1 99 ? 15.136 -2.813 -22.915 1.00 86.44 99 ILE A C 1
ATOM 837 O O . ILE A 1 99 ? 15.745 -3.028 -23.956 1.00 86.44 99 ILE A O 1
ATOM 841 N N . ILE A 1 100 ? 14.295 -1.783 -22.786 1.00 82.44 100 ILE A N 1
ATOM 842 C CA . ILE A 1 100 ? 13.968 -0.864 -23.887 1.00 82.44 100 ILE A CA 1
ATOM 843 C C . ILE A 1 100 ? 15.186 -0.063 -24.344 1.00 82.44 100 ILE A C 1
ATOM 845 O O . ILE A 1 100 ? 15.393 0.105 -25.541 1.00 82.44 100 ILE A O 1
ATOM 849 N N . LYS A 1 101 ? 16.022 0.397 -23.413 1.00 80.19 101 LYS A N 1
ATOM 850 C CA . LYS A 1 101 ? 17.282 1.075 -23.732 1.00 80.19 101 LYS A CA 1
ATOM 851 C C . LYS A 1 101 ? 18.241 0.167 -24.510 1.00 80.19 101 LYS A C 1
ATOM 853 O O . LYS A 1 101 ? 18.929 0.642 -25.408 1.00 80.19 101 LYS A O 1
ATOM 858 N N . ASN A 1 102 ? 18.268 -1.122 -24.173 1.00 76.81 102 ASN A N 1
ATOM 859 C CA . ASN A 1 102 ? 19.134 -2.122 -24.797 1.00 76.81 102 ASN A CA 1
ATOM 860 C C . ASN A 1 102 ? 18.515 -2.788 -26.038 1.00 76.81 102 ASN A C 1
ATOM 862 O O . ASN A 1 102 ? 19.204 -3.557 -26.711 1.00 76.81 102 ASN A O 1
ATOM 866 N N . LEU A 1 103 ? 17.250 -2.500 -26.372 1.00 72.50 103 LEU A N 1
ATOM 867 C CA . LEU A 1 103 ? 16.621 -2.921 -27.624 1.00 72.50 103 LEU A CA 1
ATOM 868 C C . LEU A 1 103 ? 17.289 -2.184 -28.790 1.00 72.50 103 LEU A C 1
ATOM 870 O O . LEU A 1 103 ? 16.834 -1.144 -29.265 1.00 72.50 103 LEU A O 1
ATOM 874 N N . ASN A 1 104 ? 18.406 -2.732 -29.259 1.00 60.62 104 ASN A N 1
ATOM 875 C CA . ASN A 1 104 ? 19.168 -2.180 -30.364 1.00 60.62 104 ASN A CA 1
ATOM 876 C C . ASN A 1 104 ? 18.578 -2.654 -31.698 1.00 60.62 104 ASN A C 1
ATOM 878 O O . ASN A 1 104 ? 19.131 -3.519 -32.368 1.00 60.62 104 ASN A O 1
ATOM 882 N N . ILE A 1 105 ? 17.441 -2.074 -32.088 1.00 59.84 105 ILE A N 1
ATOM 883 C CA . ILE A 1 105 ? 16.793 -2.334 -33.390 1.00 59.84 105 ILE A CA 1
ATOM 884 C C . ILE A 1 105 ? 17.707 -1.886 -34.554 1.00 59.84 105 ILE A C 1
ATOM 886 O O . ILE A 1 105 ? 17.579 -2.347 -35.685 1.00 59.84 105 ILE A O 1
ATOM 890 N N . ASN A 1 106 ? 18.690 -1.027 -34.268 1.00 56.78 106 ASN A N 1
ATOM 891 C CA . ASN A 1 106 ? 19.577 -0.423 -35.256 1.00 56.78 106 ASN A CA 1
ATOM 892 C C . ASN A 1 106 ? 20.913 -1.159 -35.455 1.00 56.78 106 ASN A C 1
ATOM 894 O O . ASN A 1 106 ? 21.677 -0.725 -36.318 1.00 56.78 106 ASN A O 1
ATOM 898 N N . SER A 1 107 ? 21.186 -2.243 -34.712 1.00 61.22 107 SER A N 1
ATOM 899 C CA . SER A 1 107 ? 22.447 -3.012 -34.768 1.00 61.22 107 SER A CA 1
ATOM 900 C C . SER A 1 107 ? 22.618 -3.873 -36.019 1.00 61.22 107 SER A C 1
ATOM 902 O O . SER A 1 107 ? 23.677 -4.459 -36.228 1.00 61.22 107 SER A O 1
ATOM 904 N N . ILE A 1 108 ? 21.580 -3.975 -36.845 1.00 65.06 108 ILE A N 1
ATOM 905 C CA . ILE A 1 108 ? 21.633 -4.716 -38.099 1.00 65.06 108 ILE A CA 1
ATOM 906 C C . ILE A 1 108 ? 22.537 -3.957 -39.078 1.00 65.06 108 ILE A C 1
ATOM 908 O O . ILE A 1 108 ? 22.398 -2.745 -39.240 1.00 65.06 108 ILE A O 1
ATOM 912 N N . ASP A 1 109 ? 23.446 -4.672 -39.738 1.00 71.69 109 ASP A N 1
ATOM 913 C CA . ASP A 1 109 ? 24.296 -4.125 -40.798 1.00 71.69 109 ASP A CA 1
ATOM 914 C C . ASP A 1 109 ? 23.468 -3.428 -41.896 1.00 71.69 109 ASP A C 1
ATOM 916 O O . ASP A 1 109 ? 22.360 -3.865 -42.223 1.00 71.69 109 ASP A O 1
ATOM 920 N N . SER A 1 110 ? 23.984 -2.336 -42.465 1.00 71.88 110 SER A N 1
ATOM 921 C CA . SER A 1 110 ? 23.236 -1.491 -43.407 1.00 71.88 110 SER A CA 1
ATOM 922 C C . SER A 1 110 ? 22.718 -2.273 -44.614 1.00 71.88 110 SER A C 1
ATOM 924 O O . SER A 1 110 ? 21.575 -2.060 -45.015 1.00 71.88 110 SER A O 1
ATOM 926 N N . TYR A 1 111 ? 23.486 -3.236 -45.130 1.00 71.69 111 TYR A N 1
ATOM 927 C CA . TYR A 1 111 ? 23.063 -4.087 -46.245 1.00 71.69 111 TYR A CA 1
ATOM 928 C C . TYR A 1 111 ? 21.922 -5.030 -45.856 1.00 71.69 111 TYR A C 1
ATOM 930 O O . TYR A 1 111 ? 20.995 -5.249 -46.634 1.00 71.69 111 TYR A O 1
ATOM 938 N N . ARG A 1 112 ? 21.935 -5.549 -44.624 1.00 68.44 112 ARG A N 1
ATOM 939 C CA . ARG A 1 112 ? 20.877 -6.435 -44.116 1.00 68.44 112 ARG A CA 1
ATOM 940 C C . ARG A 1 112 ? 19.575 -5.696 -43.822 1.00 68.44 112 ARG A C 1
ATOM 942 O O . ARG A 1 112 ? 18.522 -6.320 -43.898 1.00 68.44 112 ARG A O 1
ATOM 949 N N . LYS A 1 113 ? 19.609 -4.387 -43.541 1.00 70.88 113 LYS A N 1
ATOM 950 C CA . LYS A 1 113 ? 18.388 -3.589 -43.310 1.00 70.88 113 LYS A CA 1
ATOM 951 C C . LYS A 1 113 ? 17.442 -3.603 -44.511 1.00 70.88 113 LYS A C 1
ATOM 953 O O . LYS A 1 113 ? 16.237 -3.668 -44.308 1.00 70.88 113 LYS A O 1
ATOM 958 N N . TYR A 1 114 ? 17.975 -3.604 -45.733 1.00 73.50 114 TYR A N 1
ATOM 959 C CA . TYR A 1 114 ? 17.170 -3.647 -46.961 1.00 73.50 114 TYR A CA 1
ATOM 960 C C . TYR A 1 114 ? 16.508 -5.006 -47.221 1.00 73.50 114 TYR A C 1
ATOM 962 O O . TYR A 1 114 ? 15.556 -5.084 -47.991 1.00 73.50 114 TYR A O 1
ATOM 970 N N . LEU A 1 115 ? 16.998 -6.072 -46.583 1.00 73.44 115 LEU A N 1
ATOM 971 C CA . LEU A 1 115 ? 16.489 -7.436 -46.750 1.00 73.44 115 LEU A CA 1
ATOM 972 C C . LEU A 1 115 ? 15.446 -7.818 -45.691 1.00 73.44 115 LEU A C 1
ATOM 974 O O . LEU A 1 115 ? 14.856 -8.894 -45.765 1.00 73.44 115 LEU A O 1
ATOM 978 N N . ILE A 1 116 ? 15.234 -6.971 -44.684 1.00 72.69 116 ILE A N 1
ATOM 979 C CA . ILE A 1 116 ? 14.331 -7.255 -43.572 1.00 72.69 116 ILE A CA 1
ATOM 980 C C . ILE A 1 116 ? 13.009 -6.544 -43.815 1.00 72.69 116 ILE A C 1
ATOM 982 O O . ILE A 1 116 ? 12.968 -5.326 -43.952 1.00 72.69 116 ILE A O 1
ATOM 986 N N . ASN A 1 117 ? 11.917 -7.305 -43.783 1.00 66.94 117 ASN A N 1
ATOM 987 C CA . ASN A 1 117 ? 10.577 -6.746 -43.683 1.00 66.94 117 ASN A CA 1
ATOM 988 C C . ASN A 1 117 ? 10.207 -6.624 -42.192 1.00 66.94 117 ASN A C 1
ATOM 990 O O . ASN A 1 117 ? 9.932 -7.648 -41.556 1.00 66.94 117 ASN A O 1
ATOM 994 N N . PRO A 1 118 ? 10.260 -5.426 -41.583 1.00 65.00 118 PRO A N 1
ATOM 995 C CA . PRO A 1 118 ? 10.044 -5.286 -40.151 1.00 65.00 118 PRO A CA 1
ATOM 996 C C . PRO A 1 118 ? 8.602 -5.646 -39.786 1.00 65.00 118 PRO A C 1
ATOM 998 O O . PRO A 1 118 ? 7.645 -5.085 -40.322 1.00 65.00 118 PRO A O 1
ATOM 1001 N N . ILE A 1 119 ? 8.440 -6.547 -38.814 1.00 67.81 119 ILE A N 1
ATOM 1002 C CA . ILE A 1 119 ? 7.134 -6.823 -38.213 1.00 67.81 119 ILE A CA 1
ATOM 1003 C C . ILE A 1 119 ? 6.781 -5.620 -37.340 1.00 67.81 119 ILE A C 1
ATOM 1005 O O . ILE A 1 119 ? 7.250 -5.484 -36.210 1.00 67.81 119 ILE A O 1
ATOM 1009 N N . THR A 1 120 ? 5.981 -4.710 -37.885 1.00 61.44 120 THR A N 1
ATOM 1010 C CA . THR A 1 120 ? 5.481 -3.564 -37.129 1.00 61.44 120 THR A CA 1
ATOM 1011 C C . THR A 1 120 ? 4.255 -3.984 -36.331 1.00 61.44 120 THR A C 1
ATOM 1013 O O . THR A 1 120 ? 3.299 -4.549 -36.863 1.00 61.44 120 THR A O 1
ATOM 1016 N N . ILE A 1 121 ? 4.265 -3.713 -35.025 1.00 63.19 121 ILE A N 1
ATOM 1017 C CA . ILE A 1 121 ? 3.076 -3.904 -34.198 1.00 63.19 121 ILE A CA 1
ATOM 1018 C C . ILE A 1 121 ? 2.162 -2.711 -34.460 1.00 63.19 121 ILE A C 1
ATOM 1020 O O . ILE A 1 121 ? 2.214 -1.690 -33.773 1.00 63.19 121 ILE A O 1
ATOM 1024 N N . ASN A 1 122 ? 1.335 -2.815 -35.494 1.00 63.66 122 ASN A N 1
ATOM 1025 C CA . ASN A 1 122 ? 0.320 -1.814 -35.769 1.00 63.66 122 ASN A CA 1
ATOM 1026 C C . ASN A 1 122 ? -0.853 -2.044 -34.806 1.00 63.66 122 ASN A C 1
ATOM 1028 O O . ASN A 1 122 ? -1.861 -2.654 -35.154 1.00 63.66 122 ASN A O 1
ATOM 1032 N N . HIS A 1 123 ? -0.684 -1.624 -33.548 1.00 57.53 123 HIS A N 1
ATOM 1033 C CA . HIS A 1 123 ? -1.670 -1.821 -32.480 1.00 57.53 123 HIS A CA 1
ATOM 1034 C C . HIS A 1 123 ? -3.063 -1.330 -32.880 1.00 57.53 123 HIS A C 1
ATOM 1036 O O . HIS A 1 123 ? -4.044 -1.975 -32.536 1.00 57.53 123 HIS A O 1
ATOM 1042 N N . ILE A 1 124 ? -3.152 -0.245 -33.653 1.00 61.69 124 ILE A N 1
ATOM 1043 C CA . ILE A 1 124 ? -4.420 0.280 -34.171 1.00 61.69 124 ILE A CA 1
ATOM 1044 C C . ILE A 1 124 ? -5.040 -0.706 -35.169 1.00 61.69 124 ILE A C 1
ATOM 1046 O O . ILE A 1 124 ? -6.228 -0.996 -35.085 1.00 61.69 124 ILE A O 1
ATOM 1050 N N . HIS A 1 125 ? -4.236 -1.282 -36.064 1.00 55.12 125 HIS A N 1
ATOM 1051 C CA . HIS A 1 125 ? -4.699 -2.293 -37.013 1.00 55.12 125 HIS A CA 1
ATOM 1052 C C . HIS A 1 125 ? -5.147 -3.582 -36.315 1.00 55.12 125 HIS A C 1
ATOM 1054 O O . HIS A 1 125 ? -6.202 -4.107 -36.647 1.00 55.12 125 HIS A O 1
ATOM 1060 N N . ASN A 1 126 ? -4.414 -4.050 -35.300 1.00 61.47 126 ASN A N 1
ATOM 1061 C CA . ASN A 1 126 ? -4.798 -5.238 -34.534 1.00 61.47 126 ASN A CA 1
ATOM 1062 C C . ASN A 1 126 ? -6.032 -4.983 -33.664 1.00 61.47 126 ASN A C 1
ATOM 1064 O O . ASN A 1 126 ? -6.925 -5.816 -33.642 1.00 61.47 126 ASN A O 1
ATOM 1068 N N . ILE A 1 127 ? -6.134 -3.837 -32.987 1.00 61.88 127 ILE A N 1
ATOM 1069 C CA . ILE A 1 127 ? -7.339 -3.486 -32.223 1.00 61.88 127 ILE A CA 1
ATOM 1070 C C . ILE A 1 127 ? -8.543 -3.425 -33.160 1.00 61.88 127 ILE A C 1
ATOM 1072 O O . ILE A 1 127 ? -9.550 -4.047 -32.852 1.00 61.88 127 ILE A O 1
ATOM 1076 N N . ASN A 1 128 ? -8.425 -2.779 -34.324 1.00 59.59 128 ASN A N 1
ATOM 1077 C CA . ASN A 1 128 ? -9.501 -2.721 -35.314 1.00 59.59 128 ASN A CA 1
ATOM 1078 C C . ASN A 1 128 ? -9.837 -4.106 -35.885 1.00 59.59 128 ASN A C 1
ATOM 1080 O O . ASN A 1 128 ? -11.007 -4.433 -36.023 1.00 59.59 128 ASN A O 1
ATOM 1084 N N . TYR A 1 129 ? -8.838 -4.947 -36.162 1.00 59.19 129 TYR A N 1
ATOM 1085 C CA . TYR A 1 129 ? -9.039 -6.328 -36.599 1.00 59.19 129 TYR A CA 1
ATOM 1086 C C . TYR A 1 129 ? -9.792 -7.143 -35.544 1.00 59.19 129 TYR A C 1
ATOM 1088 O O . TYR A 1 129 ? -10.749 -7.829 -35.872 1.00 59.19 129 TYR A O 1
ATOM 1096 N N . TRP A 1 130 ? -9.415 -7.047 -34.270 1.00 55.50 130 TRP A N 1
ATOM 1097 C CA . TRP A 1 130 ? -10.133 -7.712 -33.184 1.00 55.50 130 TRP A CA 1
ATOM 1098 C C . TRP A 1 130 ? -11.549 -7.152 -33.031 1.00 55.50 130 TRP A C 1
ATOM 1100 O O . TRP A 1 130 ? -12.504 -7.918 -32.993 1.00 55.50 130 TRP A O 1
ATOM 1110 N N . HIS A 1 131 ? -11.711 -5.829 -33.026 1.00 57.16 131 HIS A N 1
ATOM 1111 C CA . HIS A 1 131 ? -13.017 -5.181 -32.902 1.00 57.16 131 HIS A CA 1
ATOM 1112 C C . HIS A 1 131 ? -13.969 -5.555 -34.047 1.00 57.16 131 HIS A C 1
ATOM 1114 O O . HIS A 1 131 ? -15.165 -5.717 -33.814 1.00 57.16 131 HIS A O 1
ATOM 1120 N N . ASN A 1 132 ? -13.433 -5.734 -35.257 1.00 60.97 132 ASN A N 1
ATOM 1121 C CA . ASN A 1 132 ? -14.196 -6.088 -36.452 1.00 60.97 132 ASN A CA 1
ATOM 1122 C C . ASN A 1 132 ? -14.401 -7.606 -36.613 1.00 60.97 132 ASN A C 1
ATOM 1124 O O . ASN A 1 132 ? -15.346 -8.010 -37.281 1.00 60.97 132 ASN A O 1
ATOM 1128 N N . ASN A 1 133 ? -13.565 -8.451 -35.994 1.00 56.53 133 ASN A N 1
ATOM 1129 C CA . ASN A 1 133 ? -13.664 -9.916 -36.088 1.00 56.53 133 ASN A CA 1
ATOM 1130 C C . ASN A 1 133 ? -14.281 -10.596 -34.851 1.00 56.53 133 ASN A C 1
ATOM 1132 O O . ASN A 1 133 ? -14.524 -11.800 -34.880 1.00 56.53 133 ASN A O 1
ATOM 1136 N N . ILE A 1 134 ? -14.600 -9.860 -33.780 1.00 53.66 134 ILE A N 1
ATOM 1137 C CA . ILE A 1 134 ? -15.370 -10.385 -32.630 1.00 53.66 134 ILE A CA 1
ATOM 1138 C C . ILE A 1 134 ? -16.855 -10.625 -32.990 1.00 53.66 134 ILE A C 1
ATOM 1140 O O . ILE A 1 134 ? -17.576 -11.309 -32.264 1.00 53.66 134 ILE A O 1
ATOM 1144 N N . SER A 1 135 ? -17.326 -10.155 -34.147 1.00 49.25 135 SER A N 1
ATOM 1145 C CA . SER A 1 135 ? -18.724 -10.299 -34.579 1.00 49.25 135 SER A CA 1
ATOM 1146 C C . SER A 1 135 ? -19.127 -11.702 -35.062 1.00 49.25 135 SER A C 1
ATOM 1148 O O . SER A 1 135 ? -20.301 -11.908 -35.368 1.00 49.25 135 SER A O 1
ATOM 1150 N N . HIS A 1 136 ? -18.219 -12.683 -35.107 1.00 47.19 136 HIS A N 1
ATOM 1151 C CA . HIS A 1 136 ? -18.533 -14.034 -35.595 1.00 47.19 136 HIS A CA 1
ATOM 1152 C C . HIS A 1 136 ? -18.154 -15.170 -34.644 1.00 47.19 136 HIS A C 1
ATOM 1154 O O . HIS A 1 136 ? -17.763 -16.222 -35.116 1.00 47.19 136 HIS A O 1
ATOM 1160 N N . THR A 1 137 ? -18.327 -14.999 -33.329 1.00 49.50 137 THR A N 1
ATOM 1161 C CA . THR A 1 137 ? -18.678 -16.101 -32.402 1.00 49.50 137 THR A CA 1
ATOM 1162 C C . THR A 1 137 ? -19.005 -15.532 -31.017 1.00 49.50 137 THR A C 1
ATOM 1164 O O . THR A 1 137 ? -18.177 -15.566 -30.109 1.00 49.50 137 THR A O 1
ATOM 1167 N N . ASN A 1 138 ? -20.222 -15.024 -30.817 1.00 42.19 138 ASN A N 1
ATOM 1168 C CA . ASN A 1 138 ? -20.822 -15.060 -29.484 1.00 42.19 138 ASN A CA 1
ATOM 1169 C C . ASN A 1 138 ? -22.157 -15.818 -29.575 1.00 42.19 138 ASN A C 1
ATOM 1171 O O . ASN A 1 138 ? -23.135 -15.239 -30.043 1.00 42.19 138 ASN A O 1
ATOM 1175 N N . PRO A 1 139 ? -22.212 -17.097 -29.161 1.00 51.94 139 PRO A N 1
ATOM 1176 C CA . PRO A 1 139 ? -23.445 -17.883 -29.161 1.00 51.94 139 PRO A CA 1
ATOM 1177 C C . PRO A 1 139 ? -24.428 -17.477 -28.048 1.00 51.94 139 PRO A C 1
ATOM 1179 O O . PRO A 1 139 ? -25.509 -18.046 -27.963 1.00 51.94 139 PRO A O 1
ATOM 1182 N N . TYR A 1 140 ? -24.086 -16.495 -27.208 1.00 48.81 140 TYR A N 1
ATOM 1183 C CA . TYR A 1 140 ? -24.968 -15.960 -26.174 1.00 48.81 140 TYR A CA 1
ATOM 1184 C C . TYR A 1 140 ? -25.228 -14.470 -26.407 1.00 48.81 140 TYR A C 1
ATOM 1186 O O . TYR A 1 140 ? -24.574 -13.599 -25.826 1.00 48.81 140 TYR A O 1
ATOM 1194 N N . GLN A 1 141 ? -26.212 -14.173 -27.256 1.00 44.25 141 GLN A N 1
ATOM 1195 C CA . GLN A 1 141 ? -26.932 -12.904 -27.183 1.00 44.25 141 GLN A CA 1
AT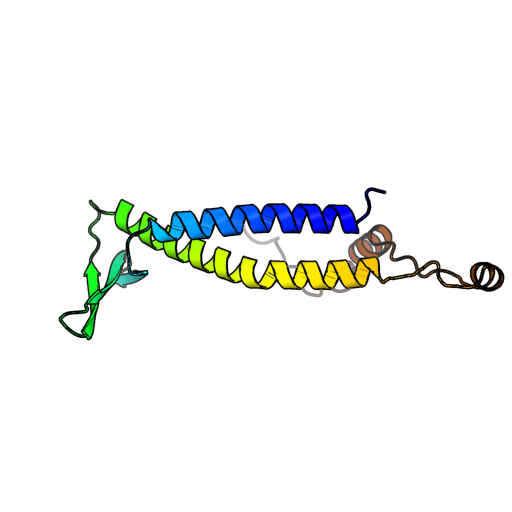OM 1196 C C . GLN A 1 141 ? -28.033 -13.058 -26.130 1.00 44.25 141 GLN A C 1
ATOM 1198 O O . GLN A 1 141 ? -28.877 -13.943 -26.226 1.00 44.25 141 GLN A O 1
ATOM 1203 N N . PHE A 1 142 ? -27.986 -12.233 -25.085 1.00 40.00 142 PHE A N 1
ATOM 1204 C CA . PHE A 1 142 ? -29.098 -12.106 -24.148 1.00 40.00 142 PHE A CA 1
ATOM 1205 C C . PHE A 1 142 ? -30.271 -11.444 -24.881 1.00 40.0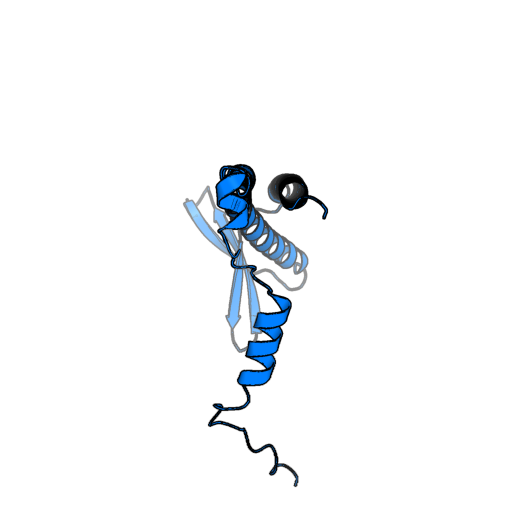0 142 PHE A C 1
ATOM 1207 O O . PHE A 1 142 ? -30.156 -10.295 -25.311 1.00 40.00 142 PHE A O 1
ATOM 1214 N N . ASP A 1 143 ? -31.385 -12.168 -25.014 1.00 41.28 143 ASP A N 1
ATOM 1215 C CA . ASP A 1 143 ? -32.657 -11.630 -25.495 1.00 41.28 143 ASP A CA 1
ATOM 1216 C C . ASP A 1 143 ? -33.162 -10.559 -24.519 1.00 41.28 143 ASP A C 1
ATOM 1218 O O . ASP A 1 143 ? -33.770 -10.850 -23.489 1.00 41.28 143 ASP A O 1
ATOM 1222 N N . ASN A 1 144 ? -32.936 -9.291 -24.857 1.00 45.16 144 ASN A N 1
ATOM 1223 C CA . ASN A 1 144 ? -33.499 -8.147 -24.136 1.00 45.16 144 ASN A CA 1
ATOM 1224 C C . ASN A 1 144 ? -34.944 -7.820 -24.563 1.00 45.16 144 ASN A C 1
ATOM 1226 O O . ASN A 1 144 ? -35.462 -6.753 -24.241 1.00 45.16 144 ASN A O 1
ATOM 1230 N N . THR A 1 145 ? -35.633 -8.725 -25.258 1.00 45.00 145 THR A N 1
ATOM 1231 C CA . THR A 1 145 ? -37.030 -8.546 -25.671 1.00 45.00 145 THR A CA 1
ATOM 1232 C C . THR A 1 145 ? -37.943 -9.517 -24.938 1.00 45.00 145 THR A C 1
ATOM 1234 O O . THR A 1 145 ? -38.455 -10.456 -25.539 1.00 45.00 145 THR A O 1
ATOM 1237 N N . LYS A 1 146 ? -38.132 -9.292 -23.632 1.00 46.66 146 LYS A N 1
ATOM 1238 C CA . LYS A 1 146 ? -39.368 -9.609 -22.886 1.00 46.66 146 LYS A CA 1
ATOM 1239 C C . LYS A 1 146 ? -39.251 -9.154 -21.430 1.00 46.66 146 LYS A C 1
ATOM 1241 O O . LYS A 1 146 ? -39.177 -9.966 -20.519 1.00 46.66 146 LYS A O 1
ATOM 1246 N N . ILE A 1 147 ? -39.268 -7.841 -21.210 1.00 42.66 147 ILE A N 1
ATOM 1247 C CA . ILE A 1 147 ? -39.836 -7.276 -19.980 1.00 42.66 147 ILE A CA 1
ATOM 1248 C C . ILE A 1 147 ? -40.585 -6.005 -20.375 1.00 42.66 147 ILE A C 1
ATOM 1250 O O . ILE A 1 147 ? -39.946 -5.012 -20.717 1.00 42.66 147 ILE A O 1
ATOM 1254 N N . LEU A 1 148 ? -41.919 -6.095 -20.373 1.00 33.28 148 LEU A N 1
ATOM 1255 C CA . LEU A 1 148 ? -42.918 -5.106 -19.926 1.00 33.28 148 LEU A CA 1
ATOM 1256 C C . LEU A 1 148 ? -44.270 -5.427 -20.599 1.00 33.28 148 LEU A C 1
ATOM 1258 O O . LEU A 1 148 ? -44.280 -5.565 -21.825 1.00 33.28 148 LEU A O 1
ATOM 1262 N N . PRO A 1 149 ? -45.413 -5.433 -19.890 1.00 40.25 149 PRO A N 1
ATOM 1263 C CA . PRO A 1 149 ? -45.674 -5.584 -18.453 1.00 40.25 149 PRO A CA 1
ATOM 1264 C C . PRO A 1 149 ? -46.034 -7.027 -18.047 1.00 40.25 149 PRO A C 1
ATOM 1266 O O . PRO A 1 149 ? -46.435 -7.827 -18.921 1.00 40.25 149 PRO A O 1
#

Sequence (149 aa):
MNNIYQQINELINCYKILHKKLIENEKKMIDGTLVISKCNGKCRYYHQYYNKFNKRFEKKYINKKKINKARNLAQKSYQKKLIKNLSNLIPLLKSCNEIIKNLNINSIDSYRKYLINPITINHIHNINYWHNNISHTNPYQFDNTKILP

Mean predicted aligned error: 13.01 Å

Secondary structure (DSSP, 8-state):
---HHHHHHHHHHHHHHHHHHHHHHHTTSPSSEEEEEEETTEEEEEEEEEETTTTEEEEEEE-GGGHHHHHHHHHHHHHHHHHHHHHHHHHHHHHHHHHHHH--TT-S-HHHHTT-------HHHHHHHHHHHGGG-------------

Solvent-accessible surface area (backbone atoms only — not comparable to full-atom values): 9204 Å² total; per-residue (Å²): 127,85,54,66,63,55,55,52,50,53,51,46,50,54,49,50,55,50,46,52,53,48,54,61,51,52,75,76,50,78,86,56,40,60,44,79,47,78,56,95,94,39,83,43,46,25,46,33,36,77,38,78,89,77,73,42,79,46,74,43,80,50,52,79,94,44,46,69,58,52,51,54,26,46,50,49,56,52,49,53,52,49,47,57,50,49,67,53,46,50,58,51,53,50,55,52,42,53,52,58,72,64,58,62,85,76,74,61,54,78,77,56,54,79,75,55,81,78,88,72,85,53,60,68,58,52,51,49,50,49,68,66,58,58,80,78,76,68,96,76,75,79,82,84,84,81,86,82,135

Nearest PDB structures (foldseek):
  3vr6-assembly1_G  TM=2.583E-01  e=4.249E+00  Enterococcus hirae
  7vau-assembly1_G  TM=2.197E-01  e=4.249E+00  Thermus thermophilus HB8
  8gxu-assembly1_G  TM=2.238E-01  e=8.231E+00  Thermus thermophilus HB8

Organism: NCBI:txid72026

pLDDT: mean 81.03, std 18.15, range [33.28, 97.5]